Protein AF-A0A0F7LVJ8-F1 (afdb_monomer_lite)

Foldseek 3Di:
DDQPDQAPCCVVFVWDDADDAQFKKFFADKDKFWAFLLQFTHHPDLLPDDQVSQCSRSVPDPDDRSVVRSVRTFMWMWTWIATPVDRGIGIAIQTPPPPCRVVVVVQRDGGWMKHWHFDDDDPRSNVVNVPPDGDGTDIDTD

Secondary structure (DSSP, 8-state):
--TTSPPHHHHHT--SS---BT-EEEEEEEEEEEEPTTS-EE-HHHHTS-HHHHHHHHT--SSS-HHHHHHT-EEEEEEEEEESSSS-EEEEEEETTSTTHHHHHHH--TT-EEEEEEPPS---HHHHH--SSS---EEEE-

Organism: NCBI:txid230089

pLDDT: mean 75.93, std 14.23, range [38.78, 93.62]

Sequence (142 aa):
MLPGQPTDYDRFCNVSGIASHGETYRVSDSQDFWLTPNGRYLSQAEYSSPADTLQKLTGVVSGDDPDQARKNAVRVRVFRVESVSGSKGSCLPVRYDDKNAQRKMDSLTNGRRMMVYSEDEGQSGQQIYNNSRGAGFSYRLL

Structure (mmCIF, N/CA/C/O backbone):
data_AF-A0A0F7LVJ8-F1
#
_entry.id   AF-A0A0F7LVJ8-F1
#
loop_
_atom_site.group_PDB
_atom_site.id
_atom_site.type_symbol
_atom_site.label_atom_id
_atom_site.label_alt_id
_atom_site.label_comp_id
_atom_site.label_asym_id
_atom_site.label_entity_id
_atom_site.label_seq_id
_atom_site.pdbx_PDB_ins_code
_atom_site.Cartn_x
_atom_site.Cartn_y
_atom_site.Cartn_z
_atom_site.occupancy
_atom_site.B_iso_or_equiv
_atom_site.auth_seq_id
_atom_site.auth_comp_id
_atom_site.auth_asym_id
_atom_site.auth_atom_id
_atom_site.pdbx_PDB_model_num
ATOM 1 N N . MET A 1 1 ? -21.252 -4.659 5.360 1.00 51.78 1 MET A N 1
ATOM 2 C CA . MET A 1 1 ? -20.399 -5.732 4.803 1.00 51.78 1 MET A CA 1
ATOM 3 C C . MET A 1 1 ? -20.595 -6.985 5.639 1.00 51.78 1 MET A C 1
ATOM 5 O O . MET A 1 1 ? -20.741 -6.866 6.853 1.00 51.78 1 MET A O 1
ATOM 9 N N . LEU A 1 2 ? -20.682 -8.152 5.002 1.00 46.09 2 LEU A N 1
ATOM 10 C CA . LEU A 1 2 ? -20.825 -9.444 5.686 1.00 46.09 2 LEU A CA 1
ATOM 11 C C . LEU A 1 2 ? -19.436 -10.035 6.007 1.00 46.09 2 LEU A C 1
ATOM 13 O O . LEU A 1 2 ? -18.492 -9.780 5.256 1.00 46.09 2 LEU A O 1
ATOM 17 N N . PRO A 1 3 ? -19.287 -10.818 7.092 1.00 44.94 3 PRO A N 1
ATOM 18 C CA . PRO A 1 3 ? -18.039 -11.522 7.388 1.00 44.94 3 PRO A CA 1
ATOM 19 C C . PRO A 1 3 ? -17.654 -12.444 6.221 1.00 44.94 3 PRO A C 1
ATOM 21 O O . PRO A 1 3 ? -18.490 -13.194 5.723 1.00 44.94 3 PRO A O 1
ATOM 24 N N . GLY A 1 4 ? -16.399 -12.361 5.773 1.00 53.41 4 GLY A N 1
ATOM 25 C CA . GLY A 1 4 ? -15.877 -13.132 4.637 1.00 53.41 4 GLY A CA 1
ATOM 26 C C . GLY A 1 4 ? -15.925 -12.425 3.276 1.00 53.41 4 GLY A C 1
ATOM 27 O O . GLY A 1 4 ? -15.468 -13.003 2.293 1.00 53.41 4 GLY A O 1
ATOM 28 N N . GLN A 1 5 ? -16.436 -11.189 3.186 1.00 62.06 5 GLN A N 1
ATOM 29 C CA . GLN A 1 5 ? -16.262 -10.379 1.974 1.00 62.06 5 GLN A CA 1
ATOM 30 C C . GLN A 1 5 ? -14.843 -9.788 1.909 1.00 62.06 5 GLN A C 1
ATOM 32 O O . GLN A 1 5 ? -14.350 -9.325 2.940 1.00 62.06 5 GLN A O 1
ATOM 37 N N . PRO A 1 6 ? -14.201 -9.765 0.723 1.00 69.38 6 PRO A N 1
ATOM 38 C CA . PRO A 1 6 ? -12.902 -9.123 0.555 1.00 69.38 6 PRO A CA 1
ATOM 39 C C . PRO A 1 6 ? -13.011 -7.630 0.877 1.00 69.38 6 PRO A C 1
ATOM 41 O O . PRO A 1 6 ? -13.905 -6.931 0.374 1.00 69.38 6 PRO A O 1
ATOM 44 N N . THR A 1 7 ? -12.096 -7.154 1.720 1.00 82.06 7 THR A N 1
ATOM 45 C CA . THR A 1 7 ? -12.017 -5.740 2.105 1.00 82.06 7 THR A CA 1
ATOM 46 C C . THR A 1 7 ? -11.766 -4.873 0.873 1.00 82.06 7 THR A C 1
ATOM 48 O O . THR A 1 7 ? -11.371 -5.362 -0.193 1.00 82.06 7 THR A O 1
ATOM 51 N N . ASP A 1 8 ? -12.017 -3.570 0.976 1.00 86.19 8 ASP A N 1
ATOM 52 C CA . ASP A 1 8 ? -11.634 -2.637 -0.090 1.00 86.19 8 ASP A CA 1
ATOM 53 C C . ASP A 1 8 ? -10.126 -2.727 -0.387 1.00 86.19 8 ASP A C 1
ATOM 55 O O . ASP A 1 8 ? -9.723 -2.639 -1.548 1.00 86.19 8 ASP A O 1
ATOM 59 N N . TYR A 1 9 ? -9.301 -2.985 0.635 1.00 86.94 9 TYR A N 1
ATOM 60 C CA . TYR A 1 9 ? -7.874 -3.231 0.449 1.00 86.94 9 TYR A CA 1
ATOM 61 C C . TYR A 1 9 ? -7.596 -4.517 -0.328 1.00 86.94 9 TYR A C 1
ATOM 63 O O . TYR A 1 9 ? -6.807 -4.473 -1.261 1.00 86.94 9 TYR A O 1
ATOM 71 N N . ASP A 1 10 ? -8.254 -5.637 -0.016 1.00 85.44 10 ASP A N 1
ATOM 72 C CA . ASP A 1 10 ? -8.052 -6.897 -0.755 1.00 85.44 10 ASP A CA 1
ATOM 73 C C . ASP A 1 10 ? -8.453 -6.757 -2.231 1.00 85.44 10 ASP A C 1
ATOM 75 O O . ASP A 1 10 ? -7.843 -7.350 -3.119 1.00 85.44 10 ASP A O 1
ATOM 79 N N . ARG A 1 11 ? -9.476 -5.938 -2.510 1.00 87.75 11 ARG A N 1
ATOM 80 C CA . ARG A 1 11 ? -9.909 -5.627 -3.878 1.00 87.75 11 ARG A CA 1
ATOM 81 C C . ARG A 1 11 ? -8.910 -4.739 -4.613 1.00 87.75 11 ARG A C 1
ATOM 83 O O . ARG A 1 11 ? -8.607 -5.009 -5.774 1.00 87.75 11 ARG A O 1
ATOM 90 N N . PHE A 1 12 ? -8.399 -3.700 -3.955 1.00 89.31 12 PHE A N 1
ATOM 91 C CA . PHE A 1 12 ? -7.389 -2.808 -4.527 1.00 89.31 12 PHE A CA 1
ATOM 92 C C . PHE A 1 12 ? -6.054 -3.536 -4.736 1.00 89.31 12 PHE A C 1
ATOM 94 O O . PHE A 1 12 ? -5.472 -3.521 -5.823 1.00 89.31 12 PHE A O 1
ATOM 101 N N . CYS A 1 13 ? -5.608 -4.229 -3.694 1.00 87.12 13 CYS A N 1
ATOM 102 C CA . CYS A 1 13 ? -4.369 -4.978 -3.615 1.00 87.12 13 CYS A CA 1
ATOM 103 C C . CYS A 1 13 ? -4.515 -6.434 -4.081 1.00 87.12 13 CYS A C 1
ATOM 105 O O . CYS A 1 13 ? -3.907 -7.352 -3.534 1.00 87.12 13 CYS A O 1
ATOM 107 N N . ASN A 1 14 ? -5.309 -6.661 -5.126 1.00 85.38 14 ASN A N 1
ATOM 108 C CA . ASN A 1 14 ? -5.421 -7.975 -5.747 1.00 85.38 14 ASN A CA 1
ATOM 109 C C . ASN A 1 14 ? -4.231 -8.222 -6.688 1.00 85.38 14 ASN A C 1
ATOM 111 O O . ASN A 1 14 ? -4.343 -8.130 -7.913 1.00 85.38 14 ASN A O 1
ATOM 115 N N . VAL A 1 15 ? -3.063 -8.456 -6.096 1.00 81.31 15 VAL A N 1
ATOM 116 C CA . VAL A 1 15 ? -1.794 -8.681 -6.791 1.00 81.31 15 VAL A CA 1
ATOM 117 C C . VAL A 1 15 ? -1.210 -10.036 -6.416 1.00 81.31 15 VAL A C 1
ATOM 119 O O . VAL A 1 15 ? -1.454 -10.570 -5.338 1.00 81.31 15 VAL A O 1
ATOM 122 N N . SER A 1 16 ? -0.430 -10.615 -7.323 1.00 75.88 16 SER A N 1
ATOM 123 C CA . SER A 1 16 ? 0.016 -12.004 -7.214 1.00 75.88 16 SER A CA 1
ATOM 124 C C . SER A 1 16 ? 1.294 -12.209 -6.386 1.00 75.88 16 SER A C 1
ATOM 126 O O . SER A 1 16 ? 1.853 -13.305 -6.428 1.00 75.88 16 SER A O 1
ATOM 128 N N . GLY A 1 17 ? 1.829 -11.185 -5.707 1.00 72.25 17 GLY A N 1
ATOM 129 C CA . GLY A 1 17 ? 3.110 -11.308 -5.008 1.00 72.25 17 GLY A CA 1
ATOM 130 C C . GLY A 1 17 ? 3.525 -10.128 -4.126 1.00 72.25 17 GLY A C 1
ATOM 131 O O . GLY A 1 17 ? 2.754 -9.211 -3.852 1.00 72.25 17 GLY A O 1
ATOM 132 N N . ILE A 1 18 ? 4.776 -10.206 -3.668 1.00 74.94 18 ILE A N 1
ATOM 133 C CA . ILE A 1 18 ? 5.498 -9.188 -2.894 1.00 74.94 18 ILE A CA 1
ATOM 134 C C . ILE A 1 18 ? 6.583 -8.597 -3.809 1.00 74.94 18 ILE A C 1
ATOM 136 O O . ILE A 1 18 ? 7.062 -9.279 -4.716 1.00 74.94 18 ILE A O 1
ATOM 140 N N . ALA A 1 19 ? 6.930 -7.326 -3.612 1.00 74.19 19 ALA A N 1
ATOM 141 C CA . ALA A 1 19 ? 7.857 -6.610 -4.478 1.00 74.19 19 ALA A CA 1
ATOM 142 C C . ALA A 1 19 ? 9.319 -7.077 -4.357 1.00 74.19 19 ALA A C 1
ATOM 144 O O . ALA A 1 19 ? 9.965 -6.735 -3.379 1.00 74.19 19 ALA A O 1
ATOM 145 N N . SER A 1 20 ? 9.813 -7.678 -5.441 1.00 76.44 20 SER A N 1
ATOM 146 C CA . SER A 1 20 ? 11.191 -8.017 -5.857 1.00 76.44 20 SER A CA 1
ATOM 147 C C . SER A 1 20 ? 12.331 -7.029 -5.570 1.00 76.44 20 SER A C 1
ATOM 149 O O . SER A 1 20 ? 12.367 -5.997 -6.243 1.00 76.44 20 SER A O 1
ATOM 151 N N . HIS A 1 21 ? 13.340 -7.327 -4.741 1.00 79.31 21 HIS A N 1
ATOM 152 C CA . HIS A 1 21 ? 14.575 -6.534 -4.702 1.00 79.31 21 HIS A CA 1
ATOM 153 C C . HIS A 1 21 ? 15.284 -6.567 -6.067 1.00 79.31 21 HIS A C 1
ATOM 155 O O . HIS A 1 21 ? 15.467 -7.620 -6.676 1.00 79.31 21 HIS A O 1
ATOM 161 N N . GLY A 1 22 ? 15.721 -5.403 -6.552 1.00 77.62 22 GLY A N 1
ATOM 162 C CA . GLY A 1 22 ? 16.375 -5.231 -7.852 1.00 77.62 22 GLY A CA 1
ATOM 163 C C . GLY A 1 22 ? 15.424 -5.316 -9.048 1.00 77.62 22 GLY A C 1
ATOM 164 O O . GLY A 1 22 ? 15.820 -5.003 -10.173 1.00 77.62 22 GLY A O 1
ATOM 165 N N . GLU A 1 23 ? 14.161 -5.683 -8.830 1.00 82.88 23 GLU A N 1
ATOM 166 C CA . GLU A 1 23 ? 13.163 -5.740 -9.886 1.00 82.88 23 GLU A CA 1
ATOM 167 C C . GLU A 1 23 ? 12.598 -4.347 -10.174 1.00 82.88 23 GLU A C 1
ATOM 169 O O . GLU A 1 23 ? 12.480 -3.479 -9.302 1.00 82.88 23 GLU A O 1
ATOM 174 N N . THR A 1 24 ? 12.278 -4.122 -11.448 1.00 87.88 24 THR A N 1
ATOM 175 C CA . THR A 1 24 ? 11.660 -2.878 -11.890 1.00 87.88 24 THR A CA 1
ATOM 176 C C . THR A 1 24 ? 10.152 -3.023 -11.910 1.00 87.88 24 THR A C 1
ATOM 178 O O . THR A 1 24 ? 9.605 -3.863 -12.622 1.00 87.88 24 THR A O 1
ATOM 181 N N . TYR A 1 25 ? 9.492 -2.114 -11.215 1.00 88.44 25 TYR A N 1
ATOM 182 C CA . TYR A 1 25 ? 8.053 -2.001 -11.146 1.00 88.44 25 TYR A CA 1
ATOM 183 C C . TYR A 1 25 ? 7.576 -0.716 -11.812 1.00 88.44 25 TYR A C 1
ATOM 185 O O . TYR A 1 25 ? 8.292 0.287 -11.876 1.00 88.44 25 TYR A O 1
ATOM 193 N N . ARG A 1 26 ? 6.342 -0.745 -12.300 1.00 91.81 26 ARG A N 1
ATOM 194 C CA . ARG A 1 26 ? 5.594 0.415 -12.763 1.00 91.81 26 ARG A CA 1
ATOM 195 C C . ARG A 1 26 ? 4.433 0.658 -11.810 1.00 91.81 26 ARG A C 1
ATOM 197 O O . ARG A 1 26 ? 3.692 -0.271 -11.505 1.00 91.81 26 ARG A O 1
ATOM 204 N N . VAL A 1 27 ? 4.263 1.899 -11.365 1.00 90.94 27 VAL A N 1
ATOM 205 C CA . VAL A 1 27 ? 3.079 2.300 -10.595 1.00 90.94 27 VAL A CA 1
ATOM 206 C C . VAL A 1 27 ? 1.860 2.211 -11.503 1.00 90.94 27 VAL A C 1
ATOM 208 O O . VAL A 1 27 ? 1.829 2.857 -12.552 1.00 90.94 27 VAL A O 1
ATOM 211 N N . SER A 1 28 ? 0.883 1.391 -11.130 1.00 91.19 28 SER A N 1
ATOM 212 C CA . SER A 1 28 ? -0.357 1.224 -11.888 1.00 91.19 28 SER A CA 1
ATOM 213 C C . SER A 1 28 ? -1.478 2.082 -11.313 1.00 91.19 28 SER A C 1
ATOM 215 O O . SER A 1 28 ? -2.230 2.681 -12.075 1.00 91.19 28 SER A O 1
ATOM 217 N N . ASP A 1 29 ? -1.578 2.141 -9.983 1.00 92.56 29 ASP A N 1
ATOM 218 C CA . ASP A 1 29 ? -2.627 2.886 -9.290 1.00 92.56 29 ASP A CA 1
ATOM 219 C C . ASP A 1 29 ? -2.223 3.243 -7.851 1.00 92.56 29 ASP A C 1
ATOM 221 O O . ASP A 1 29 ? -1.249 2.706 -7.313 1.00 92.56 29 ASP A O 1
ATOM 225 N N . SER A 1 30 ? -2.983 4.125 -7.201 1.00 92.12 30 SER A N 1
ATOM 226 C CA . SER A 1 30 ? -2.788 4.473 -5.792 1.00 92.12 30 SER A CA 1
ATOM 227 C C . SER A 1 30 ? -4.105 4.777 -5.083 1.00 92.12 30 SER A C 1
ATOM 229 O O . SER A 1 30 ? -4.974 5.436 -5.649 1.00 92.12 30 SER A O 1
ATOM 231 N N . GLN A 1 31 ? -4.233 4.355 -3.825 1.00 93.31 31 GLN A N 1
ATOM 232 C CA . GLN A 1 31 ? -5.413 4.629 -3.007 1.00 93.31 31 GLN A CA 1
ATOM 233 C C . GLN A 1 31 ? -5.040 4.840 -1.534 1.00 93.31 31 GLN A C 1
ATOM 235 O O . GLN A 1 31 ? -4.082 4.257 -1.022 1.00 93.31 31 GLN A O 1
ATOM 240 N N . ASP A 1 32 ? -5.798 5.697 -0.851 1.00 93.62 32 ASP A N 1
ATOM 241 C CA . ASP A 1 32 ? -5.604 5.985 0.569 1.00 93.62 32 ASP A CA 1
ATOM 242 C C . ASP A 1 32 ? -6.352 4.976 1.448 1.00 93.62 32 ASP A C 1
ATOM 244 O O . ASP A 1 32 ? -7.522 4.668 1.210 1.00 93.62 32 ASP A O 1
ATOM 248 N N . PHE A 1 33 ? -5.686 4.531 2.512 1.00 91.31 33 PHE A N 1
ATOM 249 C CA . PHE A 1 33 ? -6.231 3.635 3.526 1.00 91.31 33 PHE A CA 1
ATOM 250 C C . PHE A 1 33 ? -5.856 4.110 4.933 1.00 91.31 33 PHE A C 1
ATOM 252 O O . PHE A 1 33 ? -4.893 4.853 5.143 1.00 91.31 33 PHE A O 1
ATOM 259 N N . TRP A 1 34 ? -6.615 3.634 5.908 1.00 90.00 34 TRP A N 1
ATOM 260 C CA . TRP A 1 34 ? -6.285 3.672 7.321 1.00 90.00 34 TRP A CA 1
ATOM 261 C C . TRP A 1 34 ? -5.712 2.325 7.711 1.00 90.00 34 TRP A C 1
ATOM 263 O O . TRP A 1 34 ? -6.388 1.303 7.624 1.00 90.00 34 TRP A O 1
ATOM 273 N N . LEU A 1 35 ? -4.456 2.319 8.120 1.00 85.44 35 LEU A N 1
ATOM 274 C CA . LEU A 1 35 ? -3.805 1.130 8.620 1.00 85.44 35 LEU A CA 1
ATOM 275 C C . LEU A 1 35 ? -3.978 1.074 10.128 1.00 85.44 35 LEU A C 1
ATOM 277 O O . LEU A 1 35 ? -3.651 2.045 10.790 1.00 85.44 35 LEU A O 1
ATOM 281 N N . THR A 1 36 ? -4.472 -0.028 10.672 1.00 83.00 36 THR A N 1
ATOM 282 C CA . THR A 1 36 ? -4.619 -0.233 12.117 1.00 83.00 36 THR A CA 1
ATOM 283 C C . THR A 1 36 ? -3.372 -0.888 12.725 1.00 83.00 36 THR A C 1
ATOM 285 O O . THR A 1 36 ? -2.637 -1.577 12.012 1.00 83.00 36 THR A O 1
ATOM 288 N N . PRO A 1 37 ? -3.149 -0.775 14.051 1.00 76.62 37 PRO A N 1
ATOM 289 C CA . PRO A 1 37 ? -1.988 -1.375 14.726 1.00 76.62 37 PRO A CA 1
ATOM 290 C C . PRO A 1 37 ? -1.825 -2.886 14.527 1.00 76.62 37 PRO A C 1
ATOM 292 O O . PRO A 1 37 ? -0.713 -3.401 14.475 1.00 76.62 37 PRO A O 1
ATOM 295 N N . ASN A 1 38 ? -2.936 -3.607 14.370 1.00 74.75 38 ASN A N 1
ATOM 296 C CA . ASN A 1 38 ? -2.935 -5.044 14.097 1.00 74.75 38 ASN A CA 1
ATOM 297 C C . ASN A 1 38 ? -2.696 -5.392 12.613 1.00 74.75 38 ASN A C 1
ATOM 299 O O . ASN A 1 38 ? -2.769 -6.561 12.232 1.00 74.75 38 ASN A O 1
ATOM 303 N N . GLY A 1 39 ? -2.389 -4.393 11.785 1.00 77.38 39 GLY A N 1
ATOM 304 C CA . GLY A 1 39 ? -1.971 -4.527 10.398 1.00 77.38 39 GLY A CA 1
ATOM 305 C C . GLY A 1 39 ? -3.087 -4.699 9.380 1.00 77.38 39 GLY A C 1
ATOM 306 O O . GLY A 1 39 ? -2.833 -5.222 8.295 1.00 77.38 39 GLY A O 1
ATOM 307 N N . ARG A 1 40 ? -4.309 -4.269 9.710 1.00 82.25 40 ARG A N 1
ATOM 308 C CA . ARG A 1 40 ? -5.434 -4.253 8.771 1.00 82.25 40 ARG A CA 1
ATOM 309 C C . ARG A 1 40 ? -5.508 -2.908 8.065 1.00 82.25 40 ARG A C 1
ATOM 311 O O . ARG A 1 40 ? -5.347 -1.863 8.685 1.00 82.25 40 ARG A O 1
ATOM 318 N N . TYR A 1 41 ? -5.768 -2.949 6.767 1.00 85.06 41 TYR A N 1
ATOM 319 C CA . TYR A 1 41 ? -6.046 -1.763 5.970 1.00 85.06 41 TYR A CA 1
ATOM 320 C C . TYR A 1 41 ? -7.556 -1.594 5.872 1.00 85.06 41 TYR A C 1
ATOM 322 O O . TYR A 1 41 ? -8.269 -2.547 5.570 1.00 85.06 41 TYR A O 1
ATOM 330 N N . LEU A 1 42 ? -8.023 -0.383 6.134 1.00 88.06 42 LEU A N 1
ATOM 331 C CA . LEU A 1 42 ? -9.423 0.000 6.087 1.00 88.06 42 LEU A CA 1
ATOM 332 C C . LEU A 1 42 ? -9.564 1.153 5.101 1.00 88.06 42 LEU A C 1
ATOM 334 O O . LEU A 1 42 ? -8.840 2.146 5.193 1.00 88.06 42 LEU A O 1
ATOM 338 N N . SER A 1 43 ? -10.496 1.062 4.161 1.00 90.06 43 SER A N 1
ATOM 339 C CA . SER A 1 43 ? -10.875 2.229 3.367 1.00 90.06 43 SER A CA 1
ATOM 340 C C . SER A 1 43 ? -11.497 3.308 4.247 1.00 90.06 43 SER A C 1
ATOM 342 O O . SER A 1 43 ? -11.852 3.078 5.404 1.00 90.06 43 SER A O 1
ATOM 344 N N . GLN A 1 44 ? -11.696 4.505 3.697 1.00 89.44 44 GLN A N 1
ATOM 345 C CA . GLN A 1 44 ? -12.412 5.557 4.419 1.00 89.44 44 GLN A CA 1
ATOM 346 C C . GLN A 1 44 ? -13.823 5.110 4.852 1.00 89.44 44 GLN A C 1
ATOM 348 O O . GLN A 1 44 ? -14.267 5.466 5.942 1.00 89.44 44 GLN A O 1
ATOM 353 N N . ALA A 1 45 ? -14.517 4.315 4.031 1.00 86.81 45 ALA A N 1
ATOM 354 C CA . ALA A 1 45 ? -15.852 3.813 4.353 1.00 86.81 45 ALA A CA 1
ATOM 355 C C . ALA A 1 45 ? -15.813 2.769 5.483 1.00 86.81 45 ALA A C 1
ATOM 357 O O . ALA A 1 45 ? -16.615 2.821 6.418 1.00 86.81 45 ALA A O 1
ATOM 358 N N . GLU A 1 46 ? -14.847 1.852 5.433 1.00 86.19 46 GLU A N 1
ATOM 359 C CA . GLU A 1 46 ? -14.619 0.835 6.466 1.00 86.19 46 GLU A CA 1
ATOM 360 C C . GLU A 1 46 ? -14.181 1.479 7.792 1.00 86.19 46 GLU A C 1
ATOM 362 O O . GLU A 1 46 ? -14.705 1.153 8.857 1.00 86.19 46 GLU A O 1
ATOM 367 N N . TYR A 1 47 ? -13.296 2.474 7.729 1.00 84.50 47 TYR A N 1
ATOM 368 C CA . TYR A 1 47 ? -12.828 3.233 8.885 1.00 84.50 47 TYR A CA 1
ATOM 369 C C . TYR A 1 47 ? -13.956 4.011 9.572 1.00 84.50 47 TYR A C 1
ATOM 371 O O . TYR A 1 47 ? -14.014 4.037 10.800 1.00 84.50 47 TYR A O 1
ATOM 379 N N . SER A 1 48 ? -14.885 4.595 8.808 1.00 85.62 48 SER A N 1
ATOM 380 C CA . SER A 1 48 ? -16.048 5.337 9.321 1.00 85.62 48 SER A CA 1
ATOM 381 C C . SER A 1 48 ? -17.256 4.455 9.681 1.00 85.62 48 SER A C 1
ATOM 383 O O . SER A 1 48 ? -18.300 4.983 10.061 1.00 85.62 48 SER A O 1
ATOM 385 N N . SER A 1 49 ? -17.146 3.127 9.575 1.00 83.62 49 SER A N 1
ATOM 386 C CA . SER A 1 49 ? -18.254 2.202 9.857 1.00 83.62 49 SER A CA 1
ATOM 387 C C . SER A 1 49 ? -18.611 2.120 11.355 1.00 83.62 49 SER A C 1
ATOM 389 O O . SER A 1 49 ? -17.792 2.450 12.206 1.00 83.62 49 SER A O 1
ATOM 391 N N . PRO A 1 50 ? -19.809 1.651 11.742 1.00 81.75 50 PRO A N 1
ATOM 392 C CA . PRO A 1 50 ? -20.149 1.439 13.153 1.00 81.75 50 PRO A CA 1
ATOM 393 C C . PRO A 1 50 ? -19.177 0.478 13.862 1.00 81.75 50 PRO A C 1
ATOM 395 O O . PRO A 1 50 ? -18.615 -0.411 13.217 1.00 81.75 50 PRO A O 1
ATOM 398 N N . ALA A 1 51 ? -19.011 0.621 15.183 1.00 75.19 51 ALA A N 1
ATOM 399 C CA . ALA A 1 51 ? -18.043 -0.144 15.984 1.00 75.19 51 ALA A CA 1
ATOM 400 C C . ALA A 1 51 ? -18.169 -1.669 15.803 1.00 75.19 51 ALA A C 1
ATOM 402 O O . ALA A 1 51 ? -17.161 -2.337 15.593 1.00 75.19 51 ALA A O 1
ATOM 403 N N . ASP A 1 52 ? -19.393 -2.205 15.747 1.00 77.50 52 ASP A N 1
ATOM 404 C CA . ASP A 1 52 ? -19.642 -3.639 15.515 1.00 77.50 52 ASP A CA 1
ATOM 405 C C . ASP A 1 52 ? -19.118 -4.134 14.159 1.00 77.50 52 ASP A C 1
ATOM 407 O O . ASP A 1 52 ? -18.696 -5.281 14.006 1.00 77.50 52 ASP A O 1
ATOM 411 N N . THR A 1 53 ? -19.171 -3.275 13.137 1.00 75.56 53 THR A N 1
ATOM 412 C CA . THR A 1 53 ? -18.643 -3.589 11.802 1.00 75.56 53 THR A CA 1
ATOM 413 C C . THR A 1 53 ? -17.127 -3.471 11.803 1.00 75.56 53 THR A C 1
ATOM 415 O O . THR A 1 53 ? -16.445 -4.342 11.268 1.00 75.56 53 THR A O 1
ATOM 418 N N . LEU A 1 54 ? -16.597 -2.436 12.457 1.00 74.56 54 LEU A N 1
ATOM 419 C CA . LEU A 1 54 ? -15.162 -2.240 12.597 1.00 74.56 54 LEU A CA 1
ATOM 420 C C . LEU A 1 54 ? -14.505 -3.410 13.340 1.00 74.56 54 LEU A C 1
ATOM 422 O O . LEU A 1 54 ? -13.493 -3.917 12.873 1.00 74.56 54 LEU A O 1
ATOM 426 N N . GLN A 1 55 ? -15.098 -3.888 14.436 1.00 74.56 55 GLN A N 1
ATOM 427 C CA . GLN A 1 55 ? -14.583 -5.015 15.219 1.00 74.56 55 GLN A CA 1
ATOM 428 C C . GLN A 1 55 ? -14.467 -6.297 14.381 1.00 74.56 55 GLN A C 1
ATOM 430 O O . GLN A 1 55 ? -13.479 -7.028 14.476 1.00 74.56 55 GLN A O 1
ATOM 435 N N . LYS A 1 56 ? -15.444 -6.541 13.498 1.00 74.88 56 LYS A N 1
ATOM 436 C CA . LYS A 1 56 ? -15.415 -7.666 12.550 1.00 74.88 56 LYS A CA 1
ATOM 437 C C . LYS A 1 56 ? -14.319 -7.514 11.493 1.00 74.88 56 LYS A C 1
ATOM 439 O O . LYS A 1 56 ? -13.711 -8.512 11.123 1.00 74.88 56 LYS A O 1
ATOM 444 N N . LEU A 1 57 ? -14.070 -6.294 11.015 1.00 72.38 57 LEU A N 1
ATOM 445 C CA . LEU A 1 57 ? -13.061 -6.004 9.987 1.00 72.38 57 LEU A CA 1
ATOM 446 C C . LEU A 1 57 ? -11.634 -6.041 10.535 1.00 72.38 57 LEU A C 1
ATOM 448 O O . LEU A 1 57 ? -10.720 -6.540 9.881 1.00 72.38 57 LEU A O 1
ATOM 452 N N . THR A 1 58 ? -11.430 -5.532 11.747 1.00 69.50 58 THR A N 1
ATOM 453 C CA . THR A 1 58 ? -10.115 -5.534 12.382 1.00 69.50 58 THR A CA 1
ATOM 454 C C . THR A 1 58 ? -9.749 -6.919 12.910 1.00 69.50 58 THR A C 1
ATOM 456 O O . THR A 1 58 ? -8.564 -7.209 13.054 1.00 69.50 58 THR A O 1
ATOM 459 N N . GLY A 1 59 ? -10.726 -7.800 13.149 1.00 64.31 59 GLY A N 1
ATOM 460 C CA . GLY A 1 59 ? -10.481 -9.125 13.719 1.00 64.31 59 GLY A CA 1
ATOM 461 C C . GLY A 1 59 ? -10.013 -9.043 15.170 1.00 64.31 59 GLY A C 1
ATOM 462 O O . GLY A 1 59 ? -9.259 -9.899 15.623 1.00 64.31 59 GLY A O 1
ATOM 463 N N . VAL A 1 60 ? -10.421 -7.988 15.880 1.00 60.78 60 VAL A N 1
ATOM 464 C CA . VAL A 1 60 ? -10.156 -7.822 17.306 1.00 60.78 60 VAL A CA 1
ATOM 465 C C . VAL A 1 60 ? -10.922 -8.904 18.067 1.00 60.78 60 VAL A C 1
ATOM 467 O O . VAL A 1 60 ? -12.132 -8.810 18.282 1.00 60.78 60 VAL A O 1
ATOM 470 N N . VAL A 1 61 ? -10.211 -9.970 18.430 1.00 51.53 61 VAL A N 1
ATOM 471 C CA . VAL A 1 61 ? -10.725 -11.050 19.271 1.00 51.53 61 VAL A CA 1
ATOM 472 C C . VAL A 1 61 ? -10.627 -10.583 20.720 1.00 51.53 61 VAL A C 1
ATOM 474 O O . VAL A 1 61 ? -9.533 -10.460 21.255 1.00 51.53 61 VAL A O 1
ATOM 477 N N . SER A 1 62 ? -11.781 -10.292 21.322 1.00 49.59 62 SER A N 1
ATOM 478 C CA . SER A 1 62 ? -12.008 -10.190 22.771 1.00 49.59 62 SER A CA 1
ATOM 479 C C . SER A 1 62 ? -10.891 -9.504 23.579 1.00 49.59 62 SER A C 1
ATOM 481 O O . SER A 1 62 ? -10.163 -10.168 24.310 1.00 49.59 62 SER A O 1
ATOM 483 N N . GLY A 1 63 ? -10.781 -8.173 23.498 1.00 52.03 63 GLY A N 1
ATOM 484 C CA . GLY A 1 63 ? -9.949 -7.409 24.439 1.00 52.03 63 GLY A CA 1
ATOM 485 C C . GLY A 1 63 ? -9.600 -5.985 24.010 1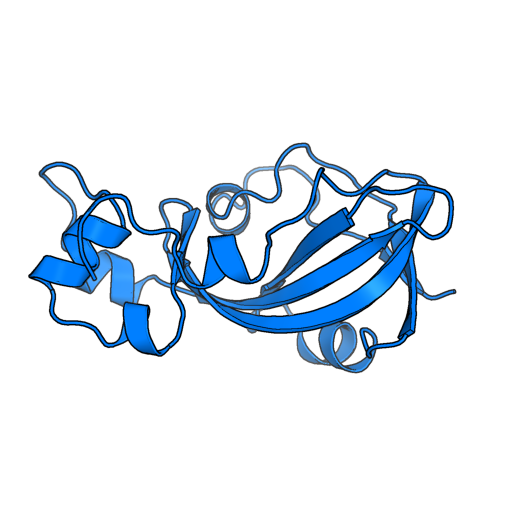.00 52.03 63 GLY A C 1
ATOM 486 O O . GLY A 1 63 ? -9.610 -5.094 24.854 1.00 52.03 63 GLY A O 1
ATOM 487 N N . ASP A 1 64 ? -9.345 -5.752 22.718 1.00 58.06 64 ASP A N 1
ATOM 488 C CA . ASP A 1 64 ? -9.058 -4.401 22.224 1.00 58.06 64 ASP A CA 1
ATOM 489 C C . ASP A 1 64 ? -10.353 -3.625 21.936 1.00 58.06 64 ASP A C 1
ATOM 491 O O . ASP A 1 64 ? -11.336 -4.152 21.411 1.00 58.06 64 ASP A O 1
ATOM 495 N N . ASP A 1 65 ? -10.359 -2.343 22.284 1.00 70.44 65 ASP A N 1
ATOM 496 C CA . ASP A 1 65 ? -11.457 -1.440 21.960 1.00 70.44 65 ASP A CA 1
ATOM 497 C C . ASP A 1 65 ? -11.367 -1.057 20.463 1.00 70.44 65 ASP A C 1
ATOM 499 O O . ASP A 1 65 ? -10.345 -0.501 20.037 1.00 70.44 65 ASP A O 1
ATOM 503 N N . PRO A 1 66 ? -12.391 -1.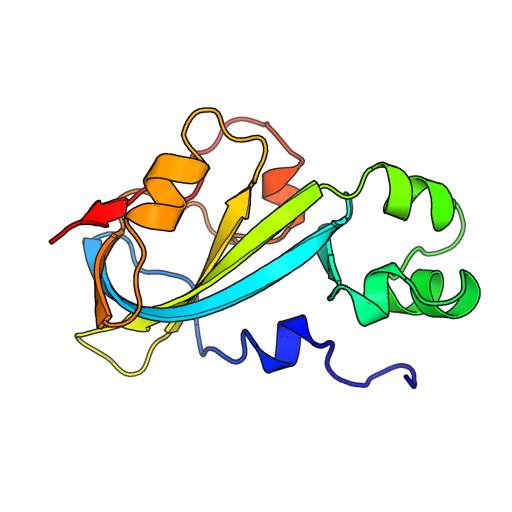343 19.630 1.00 69.31 66 PRO A N 1
ATOM 504 C CA . PRO A 1 66 ? -12.396 -0.955 18.219 1.00 69.31 66 PRO A CA 1
ATOM 505 C C . PRO A 1 66 ? -12.206 0.556 18.024 1.00 69.31 66 PRO A C 1
ATOM 507 O O . PRO A 1 66 ? -11.560 0.964 17.055 1.00 69.31 66 PRO A O 1
ATOM 510 N N . ASP A 1 67 ? -12.675 1.392 18.952 1.00 75.75 67 ASP A N 1
ATOM 511 C CA . ASP A 1 67 ? -12.436 2.834 18.895 1.00 75.75 67 ASP A CA 1
ATOM 512 C C . ASP A 1 67 ? -10.980 3.194 19.210 1.00 75.75 67 ASP A C 1
ATOM 514 O O . ASP A 1 67 ? -10.447 4.162 18.661 1.00 75.75 67 ASP A O 1
ATOM 518 N N . GLN A 1 68 ? -10.289 2.397 20.024 1.00 75.06 68 GLN A N 1
ATOM 519 C CA . GLN A 1 68 ? -8.859 2.563 20.276 1.00 75.06 68 GLN A CA 1
ATOM 520 C C . GLN A 1 68 ? -8.022 2.124 19.066 1.00 75.06 68 GLN A C 1
ATOM 522 O O . GLN A 1 68 ? -7.090 2.829 18.673 1.00 75.06 68 GLN A O 1
ATOM 527 N N . ALA A 1 69 ? -8.386 1.014 18.415 1.00 72.25 69 ALA A N 1
ATOM 528 C CA . ALA A 1 69 ? -7.764 0.579 17.162 1.00 72.25 69 ALA A CA 1
ATOM 529 C C . ALA A 1 69 ? -7.943 1.623 16.046 1.00 72.25 69 ALA A C 1
ATOM 531 O O . ALA A 1 69 ? -7.009 1.878 15.285 1.00 72.25 69 ALA A O 1
ATOM 532 N N . ARG A 1 70 ? -9.117 2.266 15.995 1.00 77.75 70 ARG A N 1
ATOM 533 C CA . ARG A 1 70 ? -9.413 3.392 15.104 1.00 77.75 70 ARG A CA 1
ATOM 534 C C . ARG A 1 70 ? -8.549 4.614 15.416 1.00 77.75 70 ARG A C 1
ATOM 536 O O . ARG A 1 70 ? -7.906 5.136 14.516 1.00 77.75 70 ARG A O 1
ATOM 543 N N . LYS A 1 71 ? -8.498 5.059 16.675 1.00 82.44 71 LYS A N 1
ATOM 544 C CA . LYS A 1 71 ? -7.700 6.231 17.094 1.00 82.44 71 LYS A CA 1
ATOM 545 C C . LYS A 1 71 ? -6.210 6.068 16.812 1.00 82.44 71 LYS A C 1
ATOM 547 O O . LYS A 1 71 ? -5.541 7.043 16.492 1.00 82.44 71 LYS A O 1
ATOM 552 N N . ASN A 1 72 ? -5.709 4.843 16.927 1.00 81.88 72 ASN A N 1
ATOM 553 C CA . ASN A 1 72 ? -4.307 4.524 16.686 1.00 81.88 72 ASN A CA 1
ATOM 554 C C . ASN A 1 72 ? -4.017 4.185 15.220 1.00 81.88 72 ASN A C 1
ATOM 556 O O . ASN A 1 72 ? -2.870 3.870 14.898 1.00 81.88 72 ASN A O 1
ATOM 560 N N . ALA A 1 73 ? -5.023 4.218 14.342 1.00 84.88 73 ALA A N 1
ATOM 561 C CA . ALA A 1 73 ? -4.834 3.979 12.924 1.00 84.88 73 ALA A CA 1
ATOM 562 C C . ALA A 1 73 ? -4.022 5.117 12.288 1.00 84.88 73 ALA A C 1
ATOM 564 O O . ALA A 1 73 ? -4.261 6.296 12.553 1.00 84.88 73 ALA A O 1
ATOM 565 N N . VAL A 1 74 ? -3.083 4.772 11.414 1.00 87.12 74 VAL A N 1
ATOM 566 C CA . VAL A 1 74 ? -2.294 5.741 10.653 1.00 87.12 74 VAL A CA 1
ATOM 567 C C . VAL A 1 74 ? -2.789 5.793 9.221 1.00 87.12 74 VAL A C 1
ATOM 569 O O . VAL A 1 74 ? -3.110 4.774 8.607 1.00 87.12 74 VAL A O 1
ATOM 572 N N . ARG A 1 75 ? -2.842 7.000 8.662 1.00 90.31 75 ARG A N 1
ATOM 573 C CA . ARG A 1 75 ? -3.174 7.168 7.252 1.00 90.31 75 ARG A CA 1
ATOM 574 C C . ARG A 1 75 ? -1.977 6.756 6.402 1.00 90.31 75 ARG A C 1
ATOM 576 O O . ARG A 1 75 ? -0.850 7.204 6.633 1.00 90.31 75 ARG A O 1
ATOM 583 N N . VAL A 1 76 ? -2.237 5.947 5.385 1.00 88.62 76 VAL A N 1
ATOM 584 C CA . VAL A 1 76 ? -1.246 5.480 4.414 1.00 88.62 76 VAL A CA 1
ATOM 585 C C . VAL A 1 76 ? -1.791 5.651 3.000 1.00 88.62 76 VAL A C 1
ATOM 587 O O . VAL A 1 76 ? -2.989 5.505 2.767 1.00 88.62 76 VAL A O 1
ATOM 590 N N . ARG A 1 77 ? -0.913 5.945 2.044 1.00 90.62 77 ARG A N 1
ATOM 591 C CA . ARG A 1 77 ? -1.210 5.815 0.617 1.00 90.62 77 ARG A CA 1
ATOM 592 C C . ARG A 1 77 ? -0.579 4.535 0.111 1.00 90.62 77 ARG A C 1
ATOM 594 O O . ARG A 1 77 ? 0.631 4.365 0.230 1.00 90.62 77 ARG A O 1
ATOM 601 N N . VAL A 1 78 ? -1.387 3.641 -0.435 1.00 89.50 78 VAL A N 1
ATOM 602 C CA . VAL A 1 78 ? -0.934 2.363 -0.976 1.00 89.50 78 VAL A CA 1
ATOM 603 C C . VAL A 1 78 ? -0.810 2.497 -2.484 1.00 89.50 78 VAL A C 1
ATOM 605 O O . VAL A 1 78 ? -1.774 2.847 -3.158 1.00 89.50 78 VAL A O 1
ATOM 608 N N . PHE A 1 79 ? 0.375 2.209 -3.009 1.00 88.94 79 PHE A N 1
ATOM 609 C CA . PHE A 1 79 ? 0.658 2.188 -4.438 1.00 88.94 79 PHE A CA 1
ATOM 610 C C . PHE A 1 79 ? 0.613 0.753 -4.937 1.00 88.94 79 PHE A C 1
ATOM 612 O O . PHE A 1 79 ? 1.392 -0.085 -4.481 1.00 88.94 79 PHE A O 1
ATOM 619 N N . ARG A 1 80 ? -0.284 0.471 -5.878 1.00 90.94 80 ARG A N 1
ATOM 620 C CA . ARG A 1 80 ? -0.279 -0.790 -6.609 1.00 90.94 80 ARG A CA 1
ATOM 621 C C . ARG A 1 80 ? 0.755 -0.694 -7.716 1.00 90.94 80 ARG A C 1
ATOM 623 O O . ARG A 1 80 ? 0.797 0.288 -8.463 1.00 90.94 80 ARG A O 1
ATOM 630 N N . VAL A 1 81 ? 1.596 -1.713 -7.805 1.00 88.25 81 VAL A N 1
ATOM 631 C CA . VAL A 1 81 ? 2.694 -1.747 -8.759 1.00 88.25 81 VAL A CA 1
ATOM 632 C C . VAL A 1 81 ? 2.762 -3.076 -9.480 1.00 88.25 81 VAL A C 1
ATOM 634 O O . VAL A 1 81 ? 2.458 -4.123 -8.914 1.00 88.25 81 VAL A O 1
ATOM 637 N N . GLU A 1 82 ? 3.184 -3.022 -10.734 1.00 90.19 82 GLU A N 1
ATOM 638 C CA . GLU A 1 82 ? 3.262 -4.172 -11.627 1.00 90.19 82 GLU A CA 1
ATOM 639 C C . GLU A 1 82 ? 4.692 -4.309 -12.136 1.00 90.19 82 GLU A C 1
ATOM 641 O O . GLU A 1 82 ? 5.330 -3.323 -12.514 1.00 90.19 82 GLU A O 1
ATOM 646 N N . SER A 1 83 ? 5.221 -5.526 -12.093 1.00 87.12 83 SER A N 1
ATOM 647 C CA . SER A 1 83 ? 6.545 -5.834 -12.613 1.00 87.12 83 SER A CA 1
ATOM 648 C C . SER A 1 83 ? 6.594 -5.514 -14.102 1.00 87.12 83 SER A C 1
ATOM 650 O O . SER A 1 83 ? 5.684 -5.827 -14.867 1.00 87.12 83 SER A O 1
ATOM 652 N N . VAL A 1 84 ? 7.685 -4.887 -14.531 1.00 86.94 84 VAL A N 1
ATOM 653 C CA . VAL A 1 84 ? 7.927 -4.626 -15.955 1.00 86.94 84 VAL A CA 1
ATOM 654 C C . VAL A 1 84 ? 8.406 -5.892 -16.676 1.00 86.94 84 VAL A C 1
ATOM 656 O O . VAL A 1 84 ? 8.243 -5.999 -17.888 1.00 86.94 84 VAL A O 1
ATOM 659 N N . SER A 1 85 ? 9.000 -6.842 -15.950 1.00 79.25 85 SER A N 1
ATOM 660 C CA . SER A 1 85 ? 9.618 -8.059 -16.494 1.00 79.25 85 SER A CA 1
ATOM 661 C C . SER A 1 85 ? 8.758 -9.318 -16.379 1.00 79.25 85 SER A C 1
ATOM 663 O O . SER A 1 85 ? 9.100 -10.332 -16.983 1.00 79.25 85 SER A O 1
ATOM 665 N N . GLY A 1 86 ? 7.661 -9.293 -15.622 1.00 67.94 86 GLY A N 1
ATOM 666 C CA . GLY A 1 86 ? 6.822 -10.468 -15.403 1.00 67.94 86 GLY A CA 1
ATOM 667 C C . GLY A 1 86 ? 5.381 -10.123 -15.045 1.00 67.94 86 GLY A C 1
ATOM 668 O O . GLY A 1 86 ? 5.003 -8.965 -14.941 1.00 67.94 86 GLY A O 1
ATOM 669 N N . SER A 1 87 ? 4.565 -11.149 -14.816 1.00 68.75 87 SER A N 1
ATOM 670 C CA . SER A 1 87 ? 3.145 -11.025 -14.460 1.00 68.75 87 SER A CA 1
ATOM 671 C C . SER A 1 87 ? 2.908 -10.887 -12.949 1.00 68.75 87 SER A C 1
ATOM 673 O O . SER A 1 87 ? 1.885 -11.343 -12.444 1.00 68.75 87 SER A O 1
ATOM 675 N N . LYS A 1 88 ? 3.873 -10.322 -12.212 1.00 80.19 88 LYS A N 1
ATOM 676 C CA . LYS A 1 88 ? 3.791 -10.128 -10.758 1.00 80.19 88 LYS A CA 1
ATOM 677 C C . LYS A 1 88 ? 3.461 -8.681 -10.421 1.00 80.19 88 LYS A C 1
ATOM 679 O O . LYS A 1 88 ? 3.911 -7.770 -11.106 1.00 80.19 88 LYS A O 1
ATOM 684 N N . GLY A 1 89 ? 2.718 -8.472 -9.343 1.00 83.69 89 GLY A N 1
ATOM 685 C CA . GLY A 1 89 ? 2.472 -7.148 -8.781 1.00 83.69 89 GLY A CA 1
ATOM 686 C C . GLY A 1 89 ? 2.644 -7.150 -7.270 1.00 83.69 89 GLY A C 1
ATOM 687 O O . GLY A 1 89 ? 2.703 -8.216 -6.662 1.00 83.69 89 GLY A O 1
ATOM 688 N N . SER A 1 90 ? 2.709 -5.959 -6.684 1.00 85.19 90 SER A N 1
ATOM 689 C CA . SER A 1 90 ? 2.799 -5.746 -5.239 1.00 85.19 90 SER A CA 1
ATOM 690 C C . SER A 1 90 ? 2.051 -4.473 -4.846 1.00 85.19 90 SER A C 1
ATOM 692 O O . SER A 1 90 ? 1.778 -3.615 -5.687 1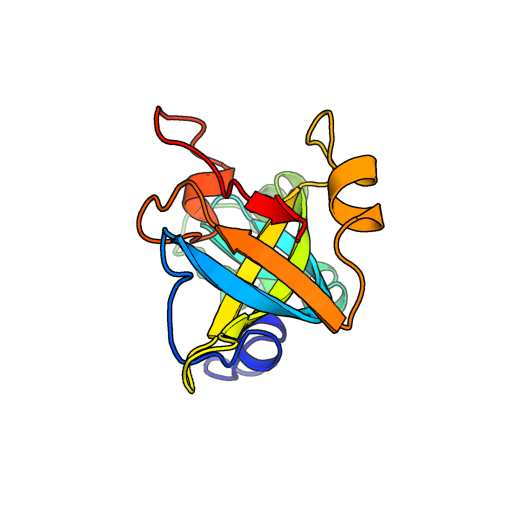.00 85.19 90 SER A O 1
ATOM 694 N N . CYS A 1 91 ? 1.755 -4.328 -3.558 1.00 86.62 91 CYS A N 1
ATOM 695 C CA . CYS A 1 91 ? 1.230 -3.094 -2.985 1.00 86.62 91 CYS A CA 1
ATOM 696 C C . CYS A 1 91 ? 2.213 -2.516 -1.995 1.00 86.62 91 CYS A C 1
ATOM 698 O O . CYS A 1 91 ? 2.797 -3.249 -1.202 1.00 86.62 91 CYS A O 1
ATOM 700 N N . LEU A 1 92 ? 2.392 -1.206 -2.079 1.00 84.31 92 LEU A N 1
ATOM 701 C CA . LEU A 1 92 ? 3.468 -0.502 -1.413 1.00 84.31 92 LEU A CA 1
ATOM 702 C C . LEU A 1 92 ? 2.888 0.670 -0.620 1.00 84.31 92 LEU A C 1
ATOM 704 O O . LEU A 1 92 ? 2.523 1.687 -1.213 1.00 84.31 92 LEU A O 1
ATOM 708 N N . PRO A 1 93 ? 2.737 0.540 0.703 1.00 84.62 93 PRO A N 1
ATOM 709 C CA . PRO A 1 93 ? 2.222 1.591 1.560 1.00 84.62 93 PRO A CA 1
ATOM 710 C C . PRO A 1 93 ? 3.297 2.649 1.847 1.00 84.62 93 PRO A C 1
ATOM 712 O O . PRO A 1 93 ? 4.438 2.343 2.190 1.00 84.62 93 PRO A O 1
ATOM 715 N N . VAL A 1 94 ? 2.904 3.918 1.777 1.00 84.00 94 VAL A N 1
ATOM 716 C CA . VAL A 1 94 ? 3.671 5.074 2.254 1.00 84.00 94 VAL A CA 1
ATOM 717 C C . VAL A 1 94 ? 2.850 5.764 3.333 1.00 84.00 94 VAL A C 1
ATOM 719 O O . VAL A 1 94 ? 1.699 6.135 3.096 1.00 84.00 94 VAL A O 1
ATOM 722 N N . ARG A 1 95 ? 3.420 5.946 4.526 1.00 85.19 95 ARG A N 1
ATOM 723 C CA . ARG A 1 95 ? 2.723 6.624 5.622 1.00 85.19 95 ARG A CA 1
ATOM 724 C C . ARG A 1 95 ? 2.697 8.128 5.394 1.00 85.19 95 ARG A C 1
ATOM 726 O O . ARG A 1 95 ? 3.668 8.689 4.899 1.00 85.19 95 ARG A O 1
ATOM 733 N N . TYR A 1 96 ? 1.612 8.786 5.789 1.00 84.94 96 TYR A N 1
ATOM 734 C CA . TYR A 1 96 ? 1.511 10.248 5.708 1.00 84.94 96 TYR A CA 1
ATOM 735 C C . TYR A 1 96 ? 2.394 10.980 6.726 1.00 84.94 96 TYR A C 1
ATOM 737 O O . TYR A 1 96 ? 2.763 12.127 6.494 1.00 84.94 96 TYR A O 1
ATOM 745 N N . ASP A 1 97 ? 2.732 10.329 7.837 1.00 80.69 97 ASP A N 1
ATOM 746 C CA . ASP A 1 97 ? 3.566 10.880 8.909 1.00 80.69 97 ASP A CA 1
ATOM 747 C C . ASP A 1 97 ? 5.072 10.613 8.716 1.00 80.69 97 ASP A C 1
ATOM 749 O O . ASP A 1 97 ? 5.892 11.075 9.512 1.00 80.69 97 ASP A O 1
ATOM 753 N N . ASP A 1 98 ? 5.465 9.932 7.632 1.00 78.50 98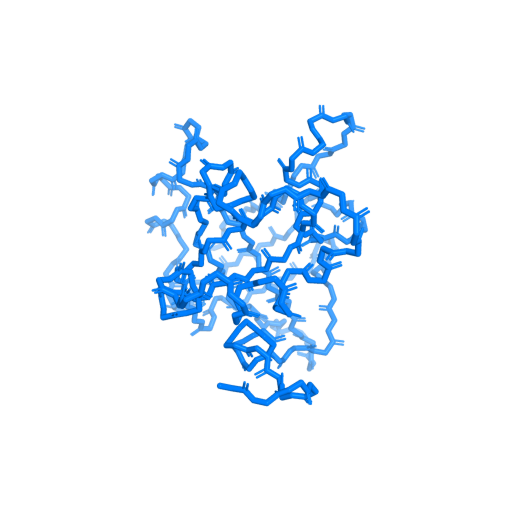 ASP A N 1
ATOM 754 C CA . ASP A 1 98 ? 6.869 9.831 7.236 1.00 78.50 98 ASP A CA 1
ATOM 755 C C . ASP A 1 98 ? 7.427 11.225 6.901 1.00 78.50 98 ASP A C 1
ATOM 757 O O . ASP A 1 98 ? 6.848 11.979 6.119 1.00 78.50 98 ASP A O 1
ATOM 761 N N . LYS A 1 99 ? 8.643 11.536 7.372 1.00 74.88 99 LYS A N 1
ATOM 762 C CA . LYS A 1 99 ? 9.327 12.823 7.099 1.00 74.88 99 LYS A CA 1
ATOM 763 C C . LYS A 1 99 ? 9.416 13.192 5.610 1.00 74.88 99 LYS A C 1
ATOM 765 O O . LYS A 1 99 ? 9.504 14.366 5.276 1.00 74.88 99 LYS A O 1
ATOM 770 N N . ASN A 1 100 ? 9.417 12.194 4.724 1.00 76.00 100 ASN A N 1
ATOM 771 C CA . ASN A 1 100 ? 9.506 12.364 3.272 1.00 76.00 100 ASN A CA 1
ATOM 772 C C . ASN A 1 100 ? 8.246 11.876 2.535 1.00 76.00 100 ASN A C 1
ATOM 774 O O . ASN A 1 100 ? 8.312 11.665 1.324 1.00 76.00 100 ASN A O 1
ATOM 778 N N . ALA A 1 101 ? 7.126 11.675 3.240 1.00 78.81 101 ALA A N 1
ATOM 779 C CA . ALA A 1 101 ? 5.876 11.144 2.695 1.00 78.81 101 ALA A CA 1
ATOM 780 C C . ALA A 1 101 ? 5.444 11.877 1.425 1.00 78.81 101 ALA A C 1
ATOM 782 O O . ALA A 1 101 ? 5.322 11.263 0.370 1.00 78.81 101 ALA A O 1
ATOM 783 N N . GLN A 1 102 ? 5.310 13.203 1.517 1.00 83.06 102 GLN A N 1
ATOM 784 C CA . GLN A 1 102 ? 4.853 14.049 0.419 1.00 83.06 102 GLN A CA 1
ATOM 785 C C . GLN A 1 102 ? 5.742 13.886 -0.818 1.00 83.06 102 GLN A C 1
ATOM 787 O O . GLN A 1 102 ? 5.267 13.531 -1.889 1.00 83.06 102 GLN A O 1
ATOM 792 N N . ARG A 1 103 ? 7.063 14.016 -0.641 1.00 83.31 103 ARG A N 1
ATOM 793 C CA . ARG A 1 103 ? 8.036 13.836 -1.726 1.00 83.31 103 ARG A CA 1
ATOM 794 C C . ARG A 1 103 ? 7.960 12.437 -2.343 1.00 83.31 103 ARG A C 1
ATOM 796 O O . ARG A 1 103 ? 8.079 12.309 -3.558 1.00 83.31 103 ARG A O 1
ATOM 803 N N . LYS A 1 104 ? 7.794 11.391 -1.524 1.00 81.31 104 LYS A N 1
ATOM 804 C CA . LYS A 1 104 ? 7.638 10.015 -2.010 1.00 81.31 104 LYS A CA 1
ATOM 805 C C . LYS A 1 104 ? 6.358 9.878 -2.834 1.00 81.31 104 LYS A C 1
ATOM 807 O O . LYS A 1 104 ? 6.428 9.423 -3.971 1.00 81.31 104 LYS A O 1
ATOM 812 N N . MET A 1 105 ? 5.225 10.330 -2.304 1.00 86.62 105 MET A N 1
ATOM 813 C CA . MET A 1 105 ? 3.924 10.245 -2.970 1.00 86.62 105 MET A CA 1
ATOM 814 C C . MET A 1 105 ? 3.891 11.033 -4.284 1.00 86.62 105 MET A C 1
ATOM 816 O O . MET A 1 105 ? 3.469 10.485 -5.296 1.00 86.62 105 MET A O 1
ATOM 820 N N . ASP A 1 106 ? 4.416 12.260 -4.302 1.00 87.19 106 ASP A N 1
ATOM 821 C CA . ASP A 1 106 ? 4.490 13.096 -5.510 1.00 87.19 106 ASP A CA 1
ATOM 822 C C . ASP A 1 106 ? 5.387 12.470 -6.590 1.00 87.19 106 ASP A C 1
ATOM 824 O O . ASP A 1 106 ? 5.210 12.697 -7.785 1.00 87.19 106 ASP A O 1
ATOM 828 N N . SER A 1 107 ? 6.360 11.656 -6.172 1.00 85.00 107 SER A N 1
ATOM 829 C CA . SER A 1 107 ? 7.267 10.960 -7.082 1.00 85.00 107 SER A CA 1
ATOM 830 C C . SER A 1 107 ? 6.709 9.654 -7.656 1.00 85.00 107 SER A C 1
ATOM 832 O O . SER A 1 107 ? 7.236 9.166 -8.656 1.00 85.00 107 SER A O 1
ATOM 834 N N . LEU A 1 108 ? 5.674 9.087 -7.030 1.00 85.50 108 LEU A N 1
ATOM 835 C CA . LEU A 1 108 ? 5.055 7.808 -7.380 1.00 85.50 108 LEU A CA 1
ATOM 836 C C . LEU A 1 108 ? 3.759 8.041 -8.165 1.00 85.50 108 LEU A C 1
ATOM 838 O O . LEU A 1 108 ? 2.661 7.751 -7.703 1.00 85.50 108 LEU A O 1
ATOM 842 N N . THR A 1 109 ? 3.891 8.585 -9.370 1.00 88.25 109 THR A N 1
ATOM 843 C CA . THR A 1 109 ? 2.757 8.814 -10.273 1.00 88.25 109 THR A CA 1
ATOM 844 C C . THR A 1 109 ? 2.456 7.589 -11.133 1.00 88.25 109 THR A C 1
ATOM 846 O O . THR A 1 109 ? 3.348 6.797 -11.442 1.00 88.25 109 THR A O 1
ATOM 849 N N . ASN A 1 110 ? 1.203 7.434 -11.566 1.00 89.69 110 ASN A N 1
ATOM 850 C CA . ASN A 1 110 ? 0.811 6.339 -12.458 1.00 89.69 110 ASN A CA 1
ATOM 851 C C . ASN A 1 110 ? 1.679 6.329 -13.729 1.00 89.69 110 ASN A C 1
ATOM 853 O O . ASN A 1 110 ? 1.925 7.361 -14.354 1.00 89.69 110 ASN A O 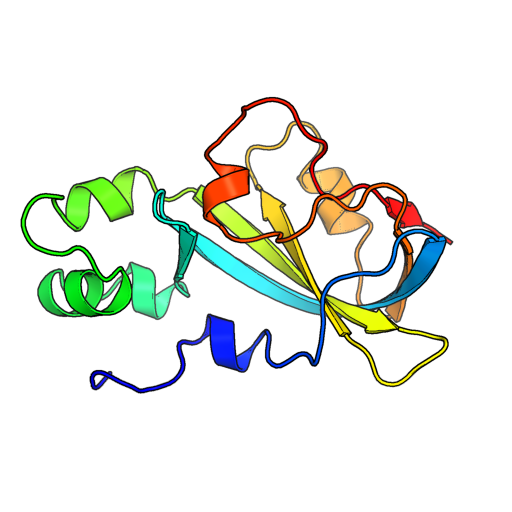1
ATOM 857 N N . GLY A 1 111 ? 2.175 5.150 -14.097 1.00 87.25 111 GLY A N 1
ATOM 858 C CA . GLY A 1 111 ? 3.115 4.942 -15.198 1.00 87.25 111 GLY A CA 1
ATOM 859 C C . GLY A 1 111 ? 4.592 5.121 -14.828 1.00 87.25 111 GLY A C 1
ATOM 860 O O . GLY A 1 111 ? 5.462 4.687 -15.593 1.00 87.25 111 GLY A O 1
ATOM 861 N N . ARG A 1 112 ? 4.909 5.697 -13.660 1.00 90.62 112 ARG A N 1
ATOM 862 C CA . ARG A 1 112 ? 6.292 5.882 -13.205 1.00 90.62 112 ARG A CA 1
ATOM 863 C C . ARG A 1 112 ? 6.962 4.538 -12.957 1.00 90.62 112 ARG A C 1
ATOM 865 O O . ARG A 1 112 ? 6.373 3.636 -12.363 1.00 90.62 112 ARG A O 1
ATOM 872 N N . ARG A 1 113 ? 8.215 4.419 -13.396 1.00 90.62 113 ARG A N 1
ATOM 873 C CA . ARG A 1 113 ? 9.053 3.248 -13.139 1.00 90.62 113 ARG A CA 1
ATOM 874 C C . ARG A 1 113 ? 9.916 3.468 -11.910 1.00 90.62 113 ARG A C 1
ATOM 876 O O . ARG A 1 113 ? 10.449 4.556 -11.692 1.00 90.62 113 ARG A O 1
ATOM 883 N N . MET A 1 114 ? 10.091 2.407 -11.147 1.00 87.25 114 MET A N 1
ATOM 884 C CA . MET A 1 114 ? 10.998 2.384 -10.017 1.00 87.25 114 MET A CA 1
ATOM 885 C C . MET A 1 114 ? 11.612 1.003 -9.854 1.00 87.25 114 MET A C 1
ATOM 887 O O . MET A 1 114 ? 11.034 0.003 -10.266 1.00 87.25 114 MET A O 1
ATOM 891 N N . MET A 1 115 ? 12.774 0.961 -9.229 1.00 85.12 115 MET A N 1
ATOM 892 C CA . MET A 1 115 ? 13.434 -0.263 -8.808 1.00 85.12 115 MET A CA 1
ATOM 893 C C . MET A 1 115 ? 13.416 -0.336 -7.288 1.00 85.12 115 MET A C 1
ATOM 895 O O . MET A 1 115 ? 13.657 0.674 -6.626 1.00 85.12 115 MET A O 1
ATOM 899 N N . VAL A 1 116 ? 13.127 -1.510 -6.741 1.00 76.12 116 VAL A N 1
ATOM 900 C CA . VAL A 1 116 ? 13.058 -1.744 -5.292 1.00 76.12 116 VAL A CA 1
ATOM 901 C C . VAL A 1 116 ? 14.441 -2.130 -4.771 1.00 76.12 116 VAL A C 1
ATOM 903 O O . VAL A 1 116 ? 15.124 -2.936 -5.392 1.00 76.12 116 VAL A O 1
ATOM 906 N N . TYR A 1 117 ? 14.870 -1.533 -3.657 1.00 70.56 117 TYR A N 1
ATOM 907 C CA . TYR A 1 117 ? 16.229 -1.665 -3.100 1.00 70.56 117 TYR A CA 1
ATOM 908 C C . TYR A 1 117 ? 16.278 -2.207 -1.665 1.00 70.56 117 TYR A C 1
ATOM 910 O O . TYR A 1 117 ? 17.359 -2.524 -1.181 1.00 70.56 117 TYR A O 1
ATOM 918 N N . SER A 1 118 ? 15.147 -2.348 -0.974 1.00 63.41 118 SER A N 1
ATOM 919 C CA . SER A 1 118 ? 15.083 -3.143 0.256 1.00 63.41 118 SER A CA 1
ATOM 920 C C . SER A 1 118 ? 13.763 -3.901 0.312 1.00 63.41 118 SER A C 1
ATOM 922 O O . SER A 1 118 ? 12.687 -3.298 0.299 1.00 63.41 118 SER A O 1
ATOM 924 N N . GLU A 1 119 ? 13.879 -5.225 0.333 1.00 55.22 119 GLU A N 1
ATOM 925 C CA . GLU A 1 119 ? 12.836 -6.164 0.728 1.00 55.22 119 GLU A CA 1
ATOM 926 C C . GLU A 1 119 ? 13.109 -6.528 2.181 1.00 55.22 119 GLU A C 1
ATOM 928 O O . GLU A 1 119 ? 14.131 -7.143 2.462 1.00 55.22 119 GLU A O 1
ATOM 933 N N . ASP A 1 120 ? 12.206 -6.186 3.088 1.00 51.75 120 ASP A N 1
ATOM 934 C CA . ASP A 1 120 ? 11.940 -7.111 4.180 1.00 51.75 120 ASP A CA 1
ATOM 935 C C . ASP A 1 120 ? 10.619 -7.806 3.833 1.00 51.75 120 ASP A C 1
ATOM 937 O O . ASP A 1 120 ? 9.676 -7.182 3.327 1.00 51.75 120 ASP A O 1
ATOM 941 N N . GLU A 1 121 ? 10.594 -9.129 3.995 1.00 38.78 121 GLU A N 1
ATOM 942 C CA . GLU A 1 121 ? 9.434 -9.959 3.691 1.00 38.78 121 GLU A CA 1
ATOM 943 C C . GLU A 1 121 ? 8.199 -9.435 4.435 1.00 38.78 121 GLU A C 1
ATOM 945 O O . GLU A 1 121 ? 8.173 -9.328 5.660 1.00 38.78 121 GLU A O 1
ATOM 950 N N . GLY A 1 122 ? 7.147 -9.140 3.670 1.00 44.25 122 GLY A N 1
ATOM 951 C CA . GLY A 1 122 ? 5.832 -8.808 4.196 1.00 44.25 122 GLY A CA 1
ATOM 952 C C . GLY A 1 122 ? 5.691 -7.364 4.661 1.00 44.25 122 GLY A C 1
ATOM 953 O O . GLY A 1 122 ? 5.653 -7.101 5.857 1.00 44.25 122 GLY A O 1
ATOM 954 N N . GLN A 1 123 ? 5.362 -6.465 3.725 1.00 52.97 123 GLN A N 1
ATOM 955 C CA . GLN A 1 123 ? 4.724 -5.160 3.988 1.00 52.97 123 GLN A CA 1
ATOM 956 C C . GLN A 1 123 ? 3.288 -5.327 4.529 1.00 52.97 123 GLN A C 1
ATOM 958 O O . GLN A 1 123 ? 2.337 -4.673 4.109 1.00 52.97 123 GLN A O 1
ATOM 963 N N . SER A 1 124 ? 3.125 -6.275 5.445 1.00 48.00 124 SER A N 1
ATOM 964 C CA . SER A 1 124 ? 1.983 -6.425 6.314 1.00 48.00 124 SER A CA 1
ATOM 965 C C . SER A 1 124 ? 1.876 -5.168 7.163 1.00 48.00 124 SER A C 1
ATOM 967 O O . SER A 1 124 ? 2.877 -4.615 7.630 1.00 48.00 124 SER A O 1
ATOM 969 N N . GLY A 1 125 ? 0.649 -4.719 7.402 1.00 51.81 125 GLY A N 1
ATOM 970 C CA . GLY A 1 125 ? 0.426 -3.497 8.156 1.00 51.81 125 GLY A CA 1
ATOM 971 C C . GLY A 1 125 ? 1.053 -3.493 9.558 1.00 51.81 125 GLY A C 1
ATOM 972 O O . GLY A 1 125 ? 1.312 -2.427 10.101 1.00 51.81 125 GLY A O 1
ATOM 973 N N . GLN A 1 126 ? 1.358 -4.661 10.138 1.00 49.81 126 GLN A N 1
ATOM 974 C CA . GLN A 1 126 ? 1.992 -4.771 11.456 1.00 49.81 126 GLN A CA 1
ATOM 975 C C . GLN A 1 126 ? 3.445 -4.270 11.466 1.00 49.81 126 GLN A C 1
ATOM 977 O O . GLN A 1 126 ? 3.874 -3.678 12.456 1.00 49.81 126 GLN A O 1
ATOM 982 N N . GLN A 1 127 ? 4.196 -4.431 10.371 1.00 53.91 127 GLN A N 1
ATOM 983 C CA . GLN A 1 127 ? 5.588 -3.958 10.290 1.00 53.91 127 GLN A CA 1
ATOM 984 C C . GLN A 1 127 ? 5.693 -2.429 10.220 1.00 53.91 127 GLN A C 1
ATOM 986 O O . GLN A 1 127 ? 6.686 -1.853 10.647 1.00 53.91 127 GLN A O 1
ATOM 991 N N . ILE A 1 128 ? 4.643 -1.746 9.755 1.00 63.66 128 ILE A N 1
ATOM 992 C CA . ILE A 1 128 ? 4.582 -0.277 9.751 1.00 63.66 128 ILE A CA 1
ATOM 993 C C . ILE A 1 128 ? 4.505 0.277 11.180 1.00 63.66 128 ILE A C 1
ATOM 995 O O . ILE A 1 128 ? 5.036 1.355 11.452 1.00 63.66 128 ILE A O 1
ATOM 999 N N . TYR A 1 129 ? 3.868 -0.454 12.095 1.00 60.69 129 TYR A N 1
ATOM 1000 C CA . TYR A 1 129 ? 3.768 -0.093 13.512 1.00 60.69 129 TYR A CA 1
ATOM 1001 C C . TYR A 1 129 ? 4.957 -0.564 14.336 1.00 60.69 129 TYR A C 1
ATOM 1003 O O . TYR A 1 129 ? 5.372 0.116 15.277 1.00 60.69 129 TYR A O 1
ATOM 1011 N N . ASN A 1 130 ? 5.513 -1.718 13.982 1.00 55.50 130 ASN A N 1
ATOM 1012 C CA . ASN A 1 130 ? 6.666 -2.274 14.653 1.00 55.50 130 ASN A CA 1
ATOM 1013 C C . ASN A 1 130 ? 7.928 -1.618 14.082 1.00 55.50 130 ASN A C 1
ATOM 1015 O O . ASN A 1 130 ? 8.594 -2.165 13.211 1.00 55.50 130 ASN A O 1
ATOM 1019 N N . ASN A 1 131 ? 8.281 -0.437 14.598 1.00 51.59 131 ASN A N 1
ATOM 1020 C CA . ASN A 1 131 ? 9.552 0.270 14.349 1.00 51.59 131 ASN A CA 1
ATOM 1021 C C . ASN A 1 131 ? 10.807 -0.554 14.774 1.00 51.59 131 ASN A C 1
ATOM 1023 O O . ASN A 1 131 ? 11.880 -0.007 15.043 1.00 51.59 131 ASN A O 1
ATOM 1027 N N . SER A 1 132 ? 10.687 -1.876 14.902 1.00 40.81 132 SER A N 1
ATOM 1028 C CA . SER A 1 132 ? 11.720 -2.818 15.287 1.00 40.81 132 SER A CA 1
ATOM 1029 C C . SER A 1 132 ? 12.551 -3.225 14.066 1.00 40.81 132 SER A C 1
ATOM 1031 O O . SER A 1 132 ? 12.270 -4.221 13.414 1.00 40.81 132 SER A O 1
ATOM 1033 N N . ARG A 1 133 ? 13.624 -2.469 13.814 1.00 39.88 133 ARG A N 1
ATOM 1034 C CA . ARG A 1 133 ? 14.886 -2.967 13.226 1.00 39.88 133 ARG A CA 1
ATOM 1035 C C . ARG A 1 133 ? 14.751 -3.805 11.932 1.00 39.88 133 ARG A C 1
ATOM 1037 O O . ARG A 1 133 ? 15.088 -4.980 11.931 1.00 39.88 133 ARG A O 1
ATOM 1044 N N . GLY A 1 134 ? 14.350 -3.176 10.835 1.00 39.41 134 GLY A N 1
ATOM 1045 C CA . GLY A 1 134 ? 14.365 -3.753 9.482 1.00 39.41 134 GLY A CA 1
ATOM 1046 C C . GLY A 1 134 ? 13.776 -2.736 8.509 1.00 39.41 134 GLY A C 1
ATOM 1047 O O . GLY A 1 134 ? 12.904 -1.968 8.900 1.00 39.41 134 GLY A O 1
ATOM 1048 N N . ALA A 1 135 ? 14.328 -2.591 7.315 1.00 48.28 135 ALA A N 1
ATOM 1049 C CA . ALA A 1 135 ? 14.082 -1.461 6.433 1.00 48.28 135 ALA A CA 1
ATOM 1050 C C . ALA A 1 135 ? 12.659 -1.471 5.841 1.00 48.28 135 ALA A C 1
ATOM 1052 O O . ALA A 1 135 ? 12.246 -2.417 5.180 1.00 48.28 135 ALA A O 1
ATOM 1053 N N . GLY A 1 136 ? 11.933 -0.355 5.982 1.00 54.09 136 GLY A N 1
ATOM 1054 C CA . GLY A 1 136 ? 10.725 -0.110 5.189 1.00 54.09 136 GLY A CA 1
ATOM 1055 C C . GLY A 1 136 ? 11.003 -0.129 3.678 1.00 54.09 136 GLY A C 1
ATOM 1056 O O . GLY A 1 136 ? 12.151 -0.109 3.235 1.00 54.09 136 GLY A O 1
ATOM 1057 N N . PHE A 1 137 ? 9.941 -0.124 2.870 1.00 61.41 137 PHE A N 1
ATOM 1058 C CA . PHE A 1 137 ? 10.051 -0.142 1.411 1.00 61.41 137 PHE A CA 1
ATOM 1059 C C . PHE A 1 137 ? 10.930 1.007 0.879 1.00 61.41 137 PHE A C 1
ATOM 1061 O O . PHE A 1 137 ? 10.578 2.189 0.997 1.00 61.41 137 PHE A O 1
ATOM 1068 N N . SER A 1 138 ? 12.065 0.652 0.270 1.00 68.94 138 SER A N 1
ATOM 1069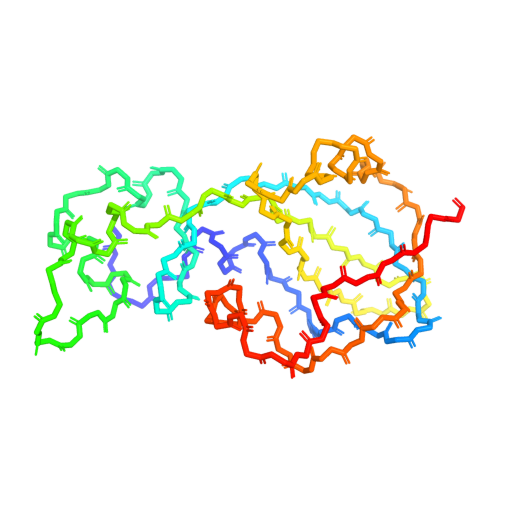 C CA . SER A 1 138 ? 12.980 1.595 -0.379 1.00 68.94 138 SER A CA 1
ATOM 1070 C C . SER A 1 138 ? 12.998 1.380 -1.882 1.00 68.94 138 SER A C 1
ATOM 1072 O O . SER A 1 138 ? 13.074 0.252 -2.367 1.00 68.94 138 SER A O 1
ATOM 1074 N N . TYR A 1 139 ? 12.971 2.480 -2.629 1.00 72.50 139 TYR A N 1
ATOM 1075 C CA . TYR A 1 139 ? 12.943 2.458 -4.082 1.00 72.50 139 TYR A CA 1
ATOM 1076 C C . TYR A 1 139 ? 13.794 3.574 -4.682 1.00 72.50 139 TYR A C 1
ATOM 1078 O O . TYR A 1 139 ? 14.007 4.628 -4.078 1.00 72.50 139 TYR A O 1
ATOM 1086 N N . ARG A 1 140 ? 14.243 3.349 -5.914 1.00 78.94 140 ARG A N 1
ATOM 1087 C CA . ARG A 1 140 ? 14.885 4.345 -6.768 1.00 78.94 140 ARG A CA 1
ATOM 1088 C C . ARG A 1 140 ? 14.021 4.554 -7.997 1.00 78.94 140 ARG A C 1
ATOM 1090 O O . ARG A 1 140 ? 13.647 3.593 -8.663 1.00 78.94 140 ARG A O 1
ATOM 1097 N N . LEU A 1 141 ? 13.734 5.807 -8.313 1.00 80.69 141 LEU A N 1
ATOM 1098 C CA . LEU A 1 141 ? 13.041 6.153 -9.550 1.00 80.69 141 LEU A CA 1
ATOM 1099 C C . LEU A 1 141 ? 13.961 5.924 -10.751 1.00 80.69 141 LEU A C 1
ATOM 1101 O O . LEU A 1 141 ? 15.162 6.201 -10.667 1.00 80.69 141 LEU A O 1
ATOM 1105 N N . LEU A 1 142 ? 13.374 5.447 -11.846 1.00 79.38 142 LEU A N 1
ATOM 1106 C CA . LEU A 1 142 ? 14.047 5.228 -13.126 1.00 79.38 142 LEU A CA 1
ATOM 1107 C C . LEU A 1 142 ? 13.617 6.264 -14.171 1.00 79.38 142 LEU A C 1
ATOM 1109 O O . LEU A 1 142 ? 12.480 6.794 -14.078 1.00 79.38 142 LEU A O 1
#

Radius of gyration: 15.37 Å; chains: 1; bounding box: 37×27×41 Å